Protein AF-A0A183TTW3-F1 (afdb_monomer_lite)

Organism: Schistocephalus solidus (NCBI:txid70667)

Structure (mmCIF, N/CA/C/O backbone):
data_AF-A0A183TTW3-F1
#
_entry.id   AF-A0A183TTW3-F1
#
loop_
_atom_site.group_PDB
_atom_site.id
_atom_site.type_symbol
_atom_site.label_atom_id
_atom_site.label_alt_id
_atom_site.label_comp_id
_atom_site.label_asym_id
_atom_site.label_entity_id
_atom_site.label_seq_id
_atom_site.pdbx_PDB_ins_code
_atom_site.Cartn_x
_atom_site.Cartn_y
_atom_site.Cartn_z
_atom_site.occupancy
_atom_site.B_iso_or_equiv
_atom_site.auth_seq_id
_atom_site.auth_comp_id
_atom_site.auth_asym_id
_atom_site.auth_atom_id
_atom_site.pdbx_PDB_model_num
ATOM 1 N N . LEU A 1 1 ? -7.688 -5.495 -11.534 1.00 53.19 1 LEU A N 1
ATOM 2 C CA . LEU A 1 1 ? -8.800 -6.458 -11.400 1.00 53.19 1 LEU A CA 1
ATOM 3 C C . LEU A 1 1 ? -9.038 -6.577 -9.909 1.00 53.19 1 LEU A C 1
ATOM 5 O O . LEU A 1 1 ? -8.083 -6.854 -9.201 1.00 53.19 1 LEU A O 1
ATOM 9 N N . GLU A 1 2 ? -10.231 -6.225 -9.445 1.00 54.31 2 GLU A N 1
ATOM 10 C CA . GLU A 1 2 ? -10.600 -6.281 -8.029 1.00 54.31 2 GLU A CA 1
ATOM 11 C C . GLU A 1 2 ? -11.229 -7.655 -7.775 1.00 54.31 2 GLU A C 1
ATOM 13 O O . GLU A 1 2 ? -12.288 -7.957 -8.324 1.00 54.31 2 GLU A O 1
ATOM 18 N N . GLU A 1 3 ? -10.547 -8.526 -7.035 1.00 57.31 3 GLU A N 1
ATOM 19 C CA . GLU A 1 3 ? -11.125 -9.795 -6.585 1.00 57.31 3 GLU A CA 1
ATOM 20 C C . GLU A 1 3 ? -11.775 -9.565 -5.218 1.00 57.31 3 GLU A C 1
ATOM 22 O O . GLU A 1 3 ? -11.098 -9.195 -4.259 1.00 57.31 3 GLU A O 1
ATOM 27 N N . VAL A 1 4 ? -13.098 -9.735 -5.144 1.00 54.81 4 VAL A N 1
ATOM 28 C CA . VAL A 1 4 ? -13.889 -9.550 -3.921 1.00 54.81 4 VAL A CA 1
ATOM 29 C C . VAL A 1 4 ? -14.285 -10.924 -3.392 1.00 54.81 4 VAL A C 1
ATOM 31 O O . VAL A 1 4 ? -15.210 -11.558 -3.894 1.00 54.81 4 VAL A O 1
ATOM 34 N N . GLY A 1 5 ? -13.585 -11.387 -2.362 1.00 62.38 5 GLY A N 1
ATOM 35 C CA . GLY A 1 5 ? -13.881 -12.642 -1.677 1.00 62.38 5 GLY A CA 1
ATOM 36 C C . GLY A 1 5 ? -13.011 -12.775 -0.432 1.00 62.38 5 GLY A C 1
ATOM 37 O O . GLY A 1 5 ? -11.800 -12.650 -0.526 1.00 62.38 5 GLY A O 1
ATOM 38 N N . ALA A 1 6 ? -13.628 -13.015 0.731 1.00 67.19 6 ALA A N 1
ATOM 39 C CA . ALA A 1 6 ? -12.996 -13.180 2.056 1.00 67.19 6 ALA A CA 1
ATOM 40 C C . ALA A 1 6 ? -12.696 -11.918 2.906 1.00 67.19 6 ALA A C 1
ATOM 42 O O . ALA A 1 6 ? -11.974 -12.012 3.893 1.00 67.19 6 ALA A O 1
ATOM 43 N N . GLY A 1 7 ? -13.309 -10.762 2.619 1.00 83.56 7 GLY A N 1
ATOM 44 C CA . GLY A 1 7 ? -13.261 -9.589 3.520 1.00 83.56 7 GLY A CA 1
ATOM 45 C C . GLY A 1 7 ? -12.053 -8.663 3.334 1.00 83.56 7 GLY A C 1
ATOM 46 O O . GLY A 1 7 ? -11.913 -7.685 4.068 1.00 83.56 7 GLY A O 1
ATOM 47 N N . TYR A 1 8 ? -11.228 -8.935 2.323 1.00 84.88 8 TYR A N 1
ATOM 48 C CA . TYR A 1 8 ? -10.151 -8.065 1.868 1.00 84.88 8 TYR A CA 1
ATOM 49 C C . TYR A 1 8 ? -10.327 -7.722 0.386 1.00 84.88 8 TYR A C 1
ATOM 51 O O . TYR A 1 8 ? -10.780 -8.559 -0.396 1.00 84.88 8 TYR A O 1
ATOM 59 N N . THR A 1 9 ? -9.906 -6.517 0.009 1.00 87.31 9 THR A N 1
ATOM 60 C CA . THR A 1 9 ? -9.751 -6.067 -1.373 1.00 87.31 9 THR A CA 1
ATOM 61 C C . THR A 1 9 ? -8.267 -6.018 -1.723 1.00 87.31 9 THR A C 1
ATOM 63 O O . THR A 1 9 ? -7.456 -5.439 -0.990 1.00 87.31 9 THR A O 1
ATOM 66 N N . PHE A 1 10 ? -7.912 -6.602 -2.867 1.00 88.00 10 PHE A N 1
ATOM 67 C CA . PHE A 1 10 ? -6.545 -6.615 -3.378 1.00 88.00 10 PHE A CA 1
ATOM 68 C C . PHE A 1 10 ? -6.322 -5.528 -4.429 1.00 88.00 10 PHE A C 1
ATOM 70 O O . PHE A 1 10 ? -7.086 -5.390 -5.384 1.00 88.00 10 PHE A O 1
ATOM 77 N N . PHE A 1 11 ? -5.220 -4.800 -4.277 1.00 87.62 11 PHE A N 1
ATOM 78 C CA . PHE A 1 11 ? -4.705 -3.851 -5.258 1.00 87.62 11 PHE A CA 1
ATOM 79 C C . PHE A 1 11 ? -3.322 -4.306 -5.694 1.00 87.62 11 PHE A C 1
ATOM 81 O O . PHE A 1 11 ? -2.502 -4.643 -4.844 1.00 87.62 11 PHE A O 1
ATOM 88 N N . TRP A 1 12 ? -3.039 -4.282 -6.993 1.00 85.06 12 TRP A N 1
ATOM 89 C CA . TRP A 1 12 ? -1.715 -4.600 -7.520 1.00 85.06 12 TRP A CA 1
ATOM 90 C C . TRP A 1 12 ? -1.292 -3.590 -8.584 1.00 85.06 12 TRP A C 1
ATOM 92 O O . TRP A 1 12 ? -2.121 -3.118 -9.368 1.00 85.06 12 TRP A O 1
ATOM 102 N N . SER A 1 13 ? 0.003 -3.288 -8.645 1.00 79.88 13 SER A N 1
ATOM 103 C CA . SER A 1 13 ? 0.636 -2.726 -9.836 1.00 79.88 13 SER A CA 1
ATOM 104 C C . SER A 1 13 ? 1.604 -3.754 -10.415 1.00 79.88 13 SER A C 1
ATOM 106 O O . SER A 1 13 ? 2.429 -4.343 -9.720 1.00 79.88 13 SER A O 1
ATOM 108 N N . SER A 1 14 ? 1.453 -4.011 -11.710 1.00 69.62 14 SER A N 1
ATOM 109 C CA . SER A 1 14 ? 2.317 -4.897 -12.488 1.00 69.62 14 SER A CA 1
ATOM 110 C C . SER A 1 14 ? 2.402 -4.348 -13.903 1.00 69.62 14 SER A C 1
ATOM 112 O O . SER A 1 14 ? 1.395 -3.871 -14.437 1.00 69.62 14 SER A O 1
ATOM 114 N N . GLN A 1 15 ? 3.570 -4.431 -14.528 1.00 66.75 15 GLN A N 1
ATOM 115 C CA . GLN A 1 15 ? 3.747 -3.961 -15.896 1.00 66.75 15 GLN A CA 1
ATOM 116 C C . GLN A 1 15 ? 2.907 -4.805 -16.885 1.00 66.75 15 GLN A C 1
ATOM 118 O O . GLN A 1 15 ? 2.821 -6.028 -16.739 1.00 66.75 15 GLN A O 1
ATOM 123 N N . PRO A 1 16 ? 2.229 -4.200 -17.880 1.00 59.56 16 PRO A N 1
ATOM 124 C CA . PRO A 1 16 ? 1.416 -4.947 -18.835 1.00 59.56 16 PRO A CA 1
ATOM 125 C C . PRO A 1 16 ? 2.295 -5.751 -19.803 1.00 59.56 16 PRO A C 1
ATOM 127 O O . PRO A 1 16 ? 2.783 -5.186 -20.769 1.00 59.56 16 PRO A O 1
ATOM 130 N N . LYS A 1 17 ? 2.453 -7.059 -19.533 1.00 55.72 17 LYS A N 1
ATOM 131 C CA . LYS A 1 17 ? 2.768 -8.238 -20.391 1.00 55.72 17 LYS A CA 1
ATOM 132 C C . LYS A 1 17 ? 3.809 -8.176 -21.536 1.00 55.72 17 LYS A C 1
ATOM 134 O O . LYS A 1 17 ? 4.170 -9.244 -22.021 1.00 55.72 17 LYS A O 1
ATOM 139 N N . ALA A 1 18 ? 4.274 -7.016 -21.992 1.00 54.56 18 ALA A N 1
ATOM 140 C CA . ALA A 1 18 ? 5.222 -6.856 -23.096 1.00 54.56 18 ALA A CA 1
ATOM 141 C C . ALA A 1 18 ? 6.690 -6.919 -22.635 1.00 54.56 18 ALA A C 1
ATOM 143 O O . ALA A 1 18 ? 7.556 -7.317 -23.406 1.00 54.56 18 ALA A O 1
ATOM 144 N N . GLU A 1 19 ? 6.955 -6.604 -21.368 1.00 54.97 19 GLU A N 1
ATOM 145 C CA . GLU A 1 19 ? 8.235 -6.809 -20.686 1.00 54.97 19 GLU A CA 1
ATOM 146 C C . GLU A 1 19 ? 8.015 -7.804 -19.541 1.00 54.97 19 GLU A C 1
ATOM 148 O O . GLU A 1 19 ? 6.925 -7.862 -18.967 1.00 54.97 19 GLU A O 1
ATOM 153 N N . ARG A 1 20 ? 9.014 -8.648 -19.250 1.00 55.41 20 ARG A N 1
ATOM 154 C CA . ARG A 1 20 ? 8.954 -9.626 -18.154 1.00 55.41 20 ARG A CA 1
ATOM 155 C C . ARG A 1 20 ? 8.478 -8.931 -16.871 1.00 55.41 20 ARG A C 1
ATOM 157 O O . ARG A 1 20 ? 9.033 -7.903 -16.495 1.00 55.41 20 ARG A O 1
ATOM 164 N N . CYS A 1 21 ? 7.466 -9.489 -16.198 1.00 58.91 21 CYS A N 1
ATOM 165 C CA . CYS A 1 21 ? 7.011 -9.022 -14.884 1.00 58.91 21 CYS A CA 1
ATOM 166 C C . CYS A 1 21 ? 8.048 -9.387 -13.809 1.00 58.91 21 CYS A C 1
ATOM 168 O O . CYS A 1 21 ? 7.783 -10.216 -12.942 1.00 58.91 21 CYS A O 1
ATOM 170 N N . ASP A 1 22 ? 9.238 -8.799 -13.889 1.00 60.88 22 ASP A N 1
ATOM 171 C CA . ASP A 1 22 ? 10.329 -9.041 -12.943 1.00 60.88 22 ASP A CA 1
ATOM 172 C C . ASP A 1 22 ? 10.096 -8.306 -11.608 1.00 60.88 22 ASP A C 1
ATOM 174 O O . ASP A 1 22 ? 10.819 -8.531 -10.637 1.00 60.88 22 ASP A O 1
ATOM 178 N N . ALA A 1 23 ? 9.073 -7.445 -11.533 1.00 66.75 23 ALA A N 1
ATOM 179 C CA . ALA A 1 23 ? 8.620 -6.828 -10.298 1.00 66.75 23 ALA A CA 1
ATOM 180 C C . ALA A 1 23 ? 7.112 -6.534 -10.294 1.00 66.75 23 ALA A C 1
ATOM 182 O O . ALA A 1 23 ? 6.496 -6.248 -11.323 1.00 66.75 23 ALA A O 1
ATOM 183 N N . GLY A 1 24 ? 6.529 -6.612 -9.101 1.00 82.69 24 GLY A N 1
ATOM 184 C CA . GLY A 1 24 ? 5.150 -6.241 -8.829 1.00 82.69 24 GLY A CA 1
ATOM 185 C C . GLY A 1 24 ? 4.978 -5.969 -7.343 1.00 82.69 24 GLY A C 1
ATOM 186 O O . GLY A 1 24 ? 5.610 -6.618 -6.506 1.00 82.69 24 GLY A O 1
ATOM 187 N N . VAL A 1 25 ? 4.128 -5.005 -7.014 1.00 87.81 25 VAL A N 1
ATOM 188 C CA . VAL A 1 25 ? 3.774 -4.672 -5.631 1.00 87.81 25 VAL A CA 1
ATOM 189 C C . VAL A 1 25 ? 2.265 -4.700 -5.462 1.00 87.81 25 VAL A C 1
ATOM 191 O O . VAL A 1 25 ? 1.506 -4.430 -6.396 1.00 87.81 25 VAL A O 1
ATOM 194 N N . ALA A 1 26 ? 1.823 -5.053 -4.259 1.00 90.38 26 ALA A N 1
ATOM 195 C CA . ALA A 1 26 ? 0.410 -5.184 -3.953 1.00 90.38 26 ALA A CA 1
ATOM 196 C C . ALA A 1 26 ? 0.083 -4.736 -2.527 1.00 90.38 26 ALA A C 1
ATOM 198 O O . ALA A 1 26 ? 0.947 -4.716 -1.645 1.00 90.38 26 ALA A O 1
ATOM 199 N N . PHE A 1 27 ? -1.192 -4.413 -2.320 1.00 91.25 27 PHE A N 1
ATOM 200 C CA . PHE A 1 27 ? -1.823 -4.260 -1.017 1.00 91.25 27 PHE A CA 1
ATOM 201 C C . PHE A 1 27 ? -2.995 -5.232 -0.893 1.00 91.25 27 PHE A C 1
ATOM 203 O O . PHE A 1 27 ? -3.780 -5.388 -1.827 1.00 91.25 27 PHE A O 1
ATOM 210 N N . ALA A 1 28 ? -3.139 -5.823 0.290 1.00 90.94 28 ALA A N 1
ATOM 211 C CA . ALA A 1 28 ? -4.359 -6.485 0.730 1.00 90.94 28 ALA A CA 1
ATOM 212 C C . ALA A 1 28 ? -4.962 -5.635 1.851 1.00 90.94 28 ALA A C 1
ATOM 214 O O . ALA A 1 28 ? -4.316 -5.427 2.880 1.00 90.94 28 ALA A O 1
ATOM 215 N N . ILE A 1 29 ? -6.161 -5.095 1.640 1.00 89.06 29 ILE A N 1
ATOM 216 C CA . ILE A 1 29 ? -6.783 -4.146 2.571 1.00 89.06 29 ILE A CA 1
ATOM 217 C C . ILE A 1 29 ? -8.114 -4.706 3.037 1.00 89.06 29 ILE A C 1
ATOM 219 O O . ILE A 1 29 ? -8.934 -5.098 2.218 1.00 89.06 29 ILE A O 1
ATOM 223 N N . TRP A 1 30 ? -8.331 -4.736 4.351 1.00 88.75 30 TRP A N 1
ATOM 224 C CA . TRP A 1 30 ? -9.600 -5.180 4.926 1.00 88.75 30 TRP A CA 1
ATOM 225 C C . TRP A 1 30 ? -10.725 -4.217 4.512 1.00 88.75 30 TRP A C 1
ATOM 227 O O . TRP A 1 30 ? -10.568 -2.999 4.611 1.00 88.75 30 TRP A O 1
ATOM 237 N N . ASN A 1 31 ? -11.874 -4.746 4.094 1.00 85.69 31 ASN A N 1
ATOM 238 C CA . ASN A 1 31 ? -12.995 -3.967 3.545 1.00 85.69 31 ASN A CA 1
ATOM 239 C C . ASN A 1 31 ? -13.546 -2.883 4.500 1.00 85.69 31 ASN A C 1
ATOM 241 O O . ASN A 1 31 ? -13.815 -1.759 4.084 1.00 85.69 31 ASN A O 1
ATOM 245 N N . ASP A 1 32 ? -13.639 -3.177 5.792 1.00 85.06 32 ASP A N 1
ATOM 246 C CA . ASP A 1 32 ? -13.964 -2.223 6.859 1.00 85.06 32 ASP A CA 1
ATOM 247 C C . ASP A 1 32 ? -12.997 -1.027 6.914 1.00 85.06 32 ASP A C 1
ATOM 249 O O . ASP A 1 32 ? -13.410 0.086 7.222 1.00 85.06 32 ASP A O 1
ATOM 253 N N . ILE A 1 33 ? -11.715 -1.214 6.574 1.00 85.06 33 ILE A N 1
ATOM 254 C CA . ILE A 1 33 ? -10.747 -0.109 6.466 1.00 85.06 33 ILE A CA 1
ATOM 255 C C . ILE A 1 33 ? -10.928 0.621 5.133 1.00 85.06 33 ILE A C 1
ATOM 257 O O . ILE A 1 33 ? -10.837 1.848 5.097 1.00 85.06 33 ILE A O 1
ATOM 261 N N . MET A 1 34 ? -11.217 -0.107 4.049 1.00 84.44 34 MET A N 1
ATOM 262 C CA . MET A 1 34 ? -11.410 0.462 2.709 1.00 84.44 34 MET A CA 1
ATOM 263 C C . MET A 1 34 ? -12.457 1.578 2.683 1.00 84.44 34 MET A C 1
ATOM 265 O O . MET A 1 34 ? -12.214 2.616 2.073 1.00 84.44 34 MET A O 1
ATOM 269 N N . GLY A 1 35 ? -13.582 1.408 3.386 1.00 83.69 35 GLY A N 1
ATOM 270 C CA . GLY A 1 35 ? -14.646 2.420 3.467 1.00 83.69 35 GLY A CA 1
ATOM 271 C C . GLY A 1 35 ? -14.247 3.715 4.187 1.00 83.69 35 GLY A C 1
ATOM 272 O O . GLY A 1 35 ? -14.958 4.716 4.106 1.00 83.69 35 GLY A O 1
ATOM 273 N N . HIS A 1 36 ? -13.110 3.715 4.883 1.00 84.38 36 HIS A N 1
ATOM 274 C CA . HIS A 1 36 ? -12.575 4.865 5.607 1.00 84.38 36 HIS A CA 1
ATOM 275 C C . HIS A 1 36 ? -11.375 5.514 4.909 1.00 84.38 36 HIS A C 1
ATOM 277 O O . HIS A 1 36 ? -10.866 6.528 5.391 1.00 84.38 36 HIS A O 1
ATOM 283 N N . LEU A 1 37 ? -10.910 4.961 3.786 1.00 85.81 37 LEU A N 1
ATOM 284 C CA . LEU A 1 37 ? -9.797 5.532 3.039 1.00 85.81 37 LEU A CA 1
ATOM 285 C C . LEU A 1 37 ? -10.248 6.745 2.208 1.00 85.81 37 LEU A C 1
ATOM 287 O O . LEU A 1 37 ? -11.238 6.662 1.485 1.00 85.81 37 LEU A O 1
ATOM 291 N N . PRO A 1 38 ? -9.502 7.867 2.236 1.00 84.00 38 PRO A N 1
ATOM 292 C CA . PRO A 1 38 ? -9.807 9.050 1.437 1.00 84.00 38 PRO A CA 1
ATOM 293 C C . PRO A 1 38 ? -9.567 8.816 -0.059 1.00 84.00 38 PRO A C 1
ATOM 295 O O . PRO A 1 38 ? -10.120 9.531 -0.889 1.00 84.00 38 PRO A O 1
ATOM 298 N N . CYS A 1 39 ? -8.718 7.845 -0.410 1.00 85.31 39 CYS A N 1
ATOM 299 C CA . CYS A 1 39 ? -8.457 7.421 -1.777 1.00 85.31 39 CYS A CA 1
ATOM 300 C C . CYS A 1 39 ? -7.986 5.960 -1.806 1.00 85.31 39 CYS A C 1
ATOM 302 O O . CYS A 1 39 ? -7.405 5.462 -0.840 1.00 85.31 39 CYS A O 1
ATOM 304 N N . MET A 1 40 ? -8.203 5.287 -2.9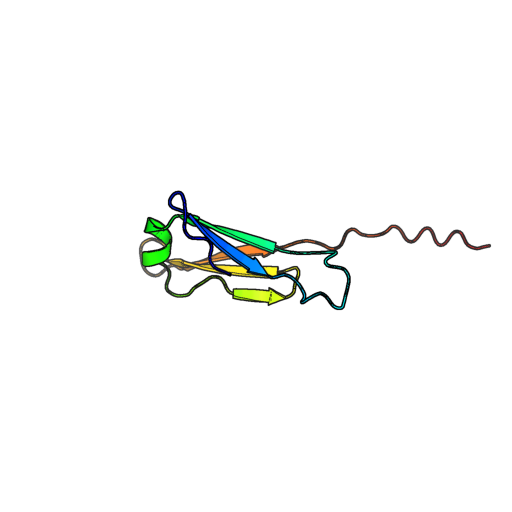35 1.00 87.62 40 MET A N 1
ATOM 305 C CA . MET A 1 40 ? -7.668 3.944 -3.179 1.00 87.62 40 MET A CA 1
ATOM 306 C C . MET A 1 40 ? -6.128 3.954 -3.247 1.00 87.62 40 MET A C 1
ATOM 308 O O . MET A 1 40 ? -5.538 5.000 -3.542 1.00 87.62 40 MET A O 1
ATOM 312 N N . PRO A 1 41 ? -5.461 2.805 -3.012 1.00 89.88 41 PRO A N 1
ATOM 313 C CA . PRO A 1 41 ? -4.034 2.661 -3.274 1.00 89.88 41 PRO A CA 1
ATOM 314 C C . PRO A 1 41 ? -3.665 3.053 -4.703 1.00 89.88 41 PRO A C 1
ATOM 316 O O . PRO A 1 41 ? -4.326 2.650 -5.660 1.00 89.88 41 PRO A O 1
ATOM 319 N N . GLN A 1 42 ? -2.569 3.793 -4.849 1.00 90.38 42 GLN A N 1
ATOM 320 C CA . GLN A 1 42 ? -2.079 4.268 -6.136 1.00 90.38 42 GLN A CA 1
ATOM 321 C C . GLN A 1 42 ? -0.737 3.618 -6.469 1.00 90.38 42 GLN A C 1
ATOM 323 O O . GLN A 1 42 ? 0.242 3.774 -5.731 1.00 90.38 42 GLN A O 1
ATOM 328 N N . GLY A 1 43 ? -0.688 2.916 -7.603 1.00 89.62 43 GLY A N 1
ATOM 329 C CA . GLY A 1 43 ? 0.561 2.471 -8.219 1.00 89.62 43 GLY A CA 1
ATOM 330 C C . GLY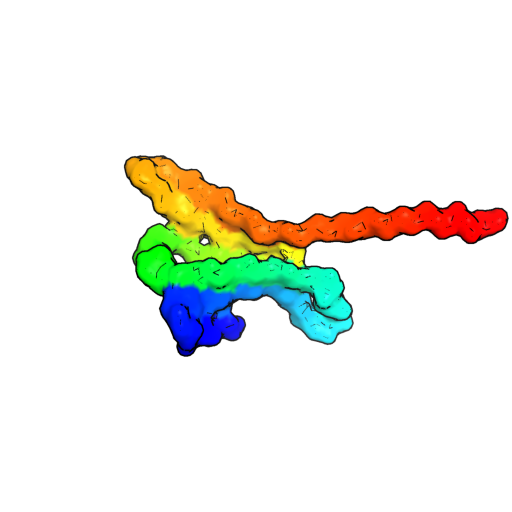 A 1 43 ? 1.312 3.672 -8.785 1.00 89.62 43 GLY A C 1
ATOM 331 O O . GLY A 1 43 ? 0.774 4.390 -9.624 1.00 89.62 43 GLY A O 1
ATOM 332 N N . ILE A 1 44 ? 2.532 3.904 -8.305 1.00 88.50 44 ILE A N 1
ATOM 333 C CA . ILE A 1 44 ? 3.426 4.956 -8.805 1.00 88.50 44 ILE A CA 1
ATOM 334 C C . ILE A 1 44 ? 4.255 4.398 -9.969 1.00 88.50 44 ILE A C 1
ATOM 336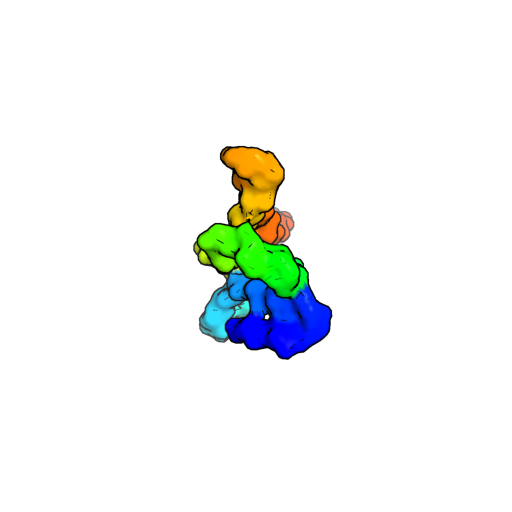 O O . ILE A 1 44 ? 4.398 5.055 -10.995 1.00 88.50 44 ILE A O 1
ATOM 340 N N . ASN A 1 45 ? 4.759 3.169 -9.828 1.00 85.19 45 ASN A N 1
ATOM 341 C CA . ASN A 1 45 ? 5.355 2.375 -10.904 1.00 85.19 45 ASN A CA 1
ATOM 342 C C . ASN A 1 45 ? 5.132 0.866 -10.645 1.00 85.19 45 ASN A C 1
ATOM 344 O O . ASN A 1 45 ? 4.363 0.479 -9.759 1.00 85.19 45 ASN A O 1
ATOM 348 N N . ASP A 1 46 ? 5.779 0.004 -11.428 1.00 83.94 46 ASP A N 1
ATOM 349 C CA . ASP A 1 46 ? 5.758 -1.460 -11.288 1.00 83.94 46 ASP A CA 1
ATOM 350 C C . ASP A 1 46 ? 6.335 -1.958 -9.945 1.00 83.94 46 ASP A C 1
ATOM 352 O O . ASP A 1 46 ? 6.008 -3.053 -9.496 1.00 83.94 46 ASP A O 1
ATOM 356 N N . ARG A 1 47 ? 7.149 -1.139 -9.269 1.00 86.00 47 ARG A N 1
ATOM 357 C CA . ARG A 1 47 ? 7.871 -1.466 -8.025 1.00 86.00 47 ARG A CA 1
ATOM 358 C C . ARG A 1 47 ? 7.430 -0.673 -6.809 1.00 86.00 47 ARG A C 1
ATOM 360 O O . ARG A 1 47 ? 7.979 -0.893 -5.735 1.00 86.00 47 ARG A O 1
ATOM 367 N N . LEU A 1 48 ? 6.517 0.278 -6.958 1.00 89.44 48 LEU A N 1
ATOM 368 C CA . LEU A 1 48 ? 6.187 1.245 -5.923 1.00 89.44 48 LEU A CA 1
ATOM 369 C C . LEU A 1 48 ? 4.698 1.561 -5.951 1.00 89.44 48 LEU A C 1
ATOM 371 O O . LEU A 1 48 ? 4.166 2.058 -6.945 1.00 89.44 48 LEU A O 1
ATOM 375 N N . MET A 1 49 ? 4.044 1.337 -4.818 1.00 93.00 49 MET A N 1
ATOM 376 C CA . MET A 1 49 ? 2.642 1.648 -4.588 1.00 93.00 49 MET A CA 1
ATOM 377 C C . MET A 1 49 ? 2.496 2.359 -3.247 1.00 93.00 49 MET A C 1
ATOM 379 O O . MET A 1 49 ? 3.194 2.040 -2.285 1.00 93.00 49 MET A O 1
ATOM 383 N N . SER A 1 50 ? 1.583 3.324 -3.169 1.00 93.00 50 SER A N 1
ATOM 384 C CA . SER A 1 50 ? 1.318 4.064 -1.935 1.00 93.00 50 SER A CA 1
ATOM 385 C C . SER A 1 50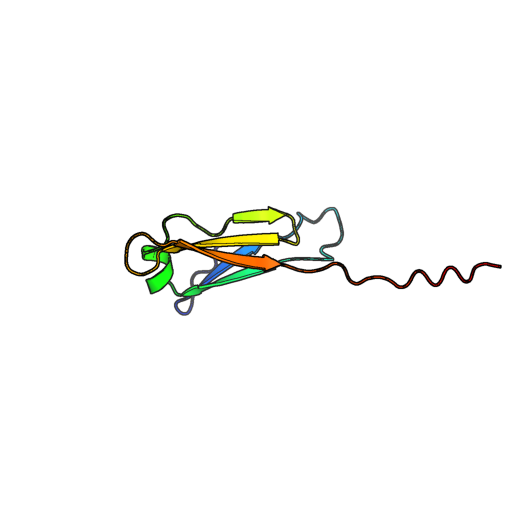 ? -0.159 4.052 -1.560 1.00 93.00 50 SER A C 1
ATOM 387 O O . SER A 1 50 ? -1.036 3.964 -2.419 1.00 93.00 50 SER A O 1
ATOM 389 N N . LEU A 1 51 ? -0.420 4.148 -0.260 1.00 91.88 51 LEU A N 1
ATOM 390 C CA . LEU A 1 51 ? -1.746 4.223 0.337 1.00 91.88 51 LEU A CA 1
ATOM 391 C C . LEU A 1 51 ? -1.752 5.312 1.414 1.00 91.88 51 LEU A C 1
ATOM 393 O O . LEU A 1 51 ? -0.865 5.343 2.267 1.00 91.88 51 LEU A O 1
ATOM 397 N N . ARG A 1 52 ? -2.767 6.183 1.411 1.00 91.56 52 ARG A N 1
ATOM 398 C CA . ARG A 1 52 ? -2.973 7.192 2.460 1.00 91.56 52 ARG A CA 1
ATOM 399 C C . ARG A 1 52 ? -4.050 6.724 3.428 1.00 91.56 52 ARG A C 1
ATOM 401 O O . ARG A 1 52 ? -5.204 6.588 3.039 1.00 91.56 52 ARG A O 1
ATOM 408 N N . LEU A 1 53 ? -3.671 6.523 4.684 1.00 89.38 53 LEU A N 1
ATOM 409 C CA . LEU A 1 53 ? -4.550 6.073 5.756 1.00 89.38 53 LEU A CA 1
ATOM 410 C C . LEU A 1 53 ? -4.805 7.235 6.732 1.00 89.38 53 LEU A C 1
ATOM 412 O O . LEU A 1 53 ? -3.852 7.740 7.335 1.00 89.38 53 LEU A O 1
ATOM 416 N N . PRO A 1 54 ? -6.057 7.681 6.913 1.00 88.44 54 PRO A N 1
ATOM 417 C CA . PRO A 1 54 ? -6.383 8.664 7.930 1.00 88.44 54 PRO A CA 1
ATOM 418 C C . PRO A 1 54 ? -6.221 8.027 9.310 1.00 88.44 54 PRO A C 1
ATOM 420 O O . PRO A 1 54 ? -6.656 6.902 9.557 1.00 88.44 54 PRO A O 1
ATOM 423 N N . LEU A 1 55 ? -5.566 8.752 10.210 1.00 86.44 55 LEU A N 1
ATOM 424 C CA . LEU A 1 55 ? -5.386 8.363 11.603 1.00 86.44 55 LEU A CA 1
ATOM 425 C C . LEU A 1 55 ? -6.313 9.190 12.499 1.00 86.44 55 LEU A C 1
ATOM 427 O O . LEU A 1 55 ? -7.030 10.078 12.043 1.00 86.44 55 LEU A O 1
ATOM 431 N N . ARG A 1 56 ? -6.299 8.913 13.807 1.00 87.38 56 ARG A N 1
ATOM 432 C CA . ARG A 1 56 ? -7.049 9.722 14.776 1.00 87.38 56 ARG A CA 1
ATOM 433 C C . ARG A 1 56 ? -6.602 11.192 14.724 1.00 87.38 56 ARG A C 1
ATOM 435 O O . ARG A 1 56 ? -5.407 11.495 14.729 1.00 87.38 56 ARG A O 1
ATOM 442 N N . GLY A 1 57 ? -7.577 12.101 14.739 1.00 87.44 57 GLY A N 1
ATOM 443 C CA . GLY A 1 57 ? -7.351 13.544 14.617 1.00 87.44 57 GLY A CA 1
ATOM 444 C C . GLY A 1 57 ? -7.168 13.984 13.161 1.00 87.44 57 GLY A C 1
ATOM 445 O O . GLY A 1 57 ? -7.750 13.396 12.260 1.00 87.44 57 GLY A O 1
ATOM 446 N N . ASN A 1 58 ? -6.361 15.023 12.933 1.00 87.81 58 ASN A N 1
ATOM 447 C CA . ASN A 1 58 ? -6.073 15.562 11.595 1.00 87.81 58 ASN A CA 1
ATOM 448 C C . ASN A 1 58 ? -4.748 15.022 11.014 1.00 87.81 58 ASN A C 1
ATOM 450 O O . ASN A 1 58 ? -4.017 15.740 10.335 1.00 87.81 58 ASN A O 1
ATOM 454 N N . HIS A 1 59 ? -4.397 13.776 11.344 1.00 89.25 59 HIS A N 1
ATOM 455 C CA . HIS A 1 59 ? -3.158 13.140 10.899 1.00 89.25 59 HIS A CA 1
ATOM 456 C C . HIS A 1 59 ? -3.437 12.107 9.813 1.00 89.25 59 HIS A C 1
ATOM 458 O O . HIS A 1 59 ? -4.447 11.405 9.839 1.00 89.25 59 HIS A O 1
ATOM 464 N N . ILE A 1 60 ? -2.505 11.985 8.874 1.00 90.12 60 ILE A N 1
ATOM 465 C CA . ILE A 1 60 ? -2.570 11.017 7.783 1.00 90.12 60 ILE A CA 1
ATOM 466 C C . ILE A 1 60 ? -1.239 10.272 7.749 1.00 90.12 60 ILE A C 1
ATOM 468 O O . ILE A 1 60 ? -0.183 10.902 7.729 1.00 90.12 60 ILE A O 1
ATOM 472 N N . ALA A 1 61 ? -1.296 8.944 7.729 1.00 91.81 61 ALA A N 1
ATOM 473 C CA . ALA A 1 61 ? -0.148 8.094 7.453 1.00 91.81 61 ALA A CA 1
ATOM 474 C C . ALA A 1 61 ? -0.090 7.743 5.965 1.00 91.81 61 ALA A C 1
ATOM 476 O O . ALA A 1 61 ? -1.120 7.520 5.328 1.00 91.81 61 ALA A O 1
ATOM 477 N N . THR A 1 62 ? 1.122 7.641 5.429 1.00 93.44 62 THR A N 1
ATOM 478 C CA . THR A 1 62 ? 1.366 7.092 4.093 1.00 93.44 62 THR A CA 1
ATOM 479 C C . THR A 1 62 ? 2.069 5.751 4.249 1.00 93.44 62 THR A C 1
ATOM 481 O O . THR A 1 62 ? 3.161 5.692 4.808 1.00 93.44 62 THR A O 1
ATOM 484 N N . ILE A 1 63 ? 1.445 4.681 3.763 1.00 92.88 63 ILE A N 1
ATOM 485 C CA . ILE A 1 63 ? 2.026 3.338 3.702 1.00 92.88 63 ILE A CA 1
ATOM 486 C C . ILE A 1 63 ? 2.569 3.131 2.291 1.00 92.88 63 ILE A C 1
ATOM 488 O O . ILE A 1 63 ? 1.875 3.406 1.311 1.00 92.88 63 ILE A O 1
ATOM 492 N N . ILE A 1 64 ? 3.808 2.653 2.189 1.00 93.62 64 ILE A N 1
ATOM 493 C CA . ILE A 1 64 ? 4.492 2.411 0.919 1.00 93.62 64 ILE A CA 1
ATOM 494 C C . ILE A 1 64 ? 4.783 0.915 0.800 1.00 93.62 64 ILE A C 1
ATOM 496 O O . ILE A 1 64 ? 5.417 0.337 1.679 1.00 93.62 64 ILE A O 1
ATOM 500 N N . SER A 1 65 ? 4.326 0.308 -0.294 1.00 90.88 65 SER A N 1
ATOM 501 C CA . SER A 1 65 ? 4.726 -1.032 -0.725 1.00 90.88 65 SER A CA 1
ATOM 502 C C . SER A 1 65 ? 5.750 -0.862 -1.839 1.00 90.88 65 SER A C 1
ATOM 504 O O . SER A 1 65 ? 5.456 -0.232 -2.859 1.00 90.88 65 SER A O 1
ATOM 506 N N . ALA A 1 66 ? 6.971 -1.340 -1.610 1.00 91.50 66 ALA A N 1
ATOM 507 C CA . ALA A 1 66 ? 8.090 -1.133 -2.515 1.00 91.50 66 ALA A CA 1
ATOM 508 C C . ALA A 1 66 ? 8.895 -2.417 -2.710 1.00 91.50 66 ALA A C 1
ATOM 510 O O . ALA A 1 66 ? 9.176 -3.131 -1.747 1.00 91.50 66 ALA A O 1
ATOM 511 N N . TYR A 1 67 ? 9.317 -2.662 -3.946 1.00 86.06 67 TYR A N 1
ATOM 512 C CA . TYR A 1 67 ? 10.285 -3.694 -4.287 1.00 86.06 67 TYR A CA 1
ATOM 513 C C . TYR A 1 67 ? 11.598 -3.041 -4.714 1.00 86.06 67 TYR A C 1
ATOM 515 O O . TYR A 1 67 ? 11.673 -2.346 -5.731 1.00 86.06 67 TYR A O 1
ATOM 523 N N . ALA A 1 68 ? 12.647 -3.248 -3.921 1.00 83.50 68 ALA A N 1
ATOM 524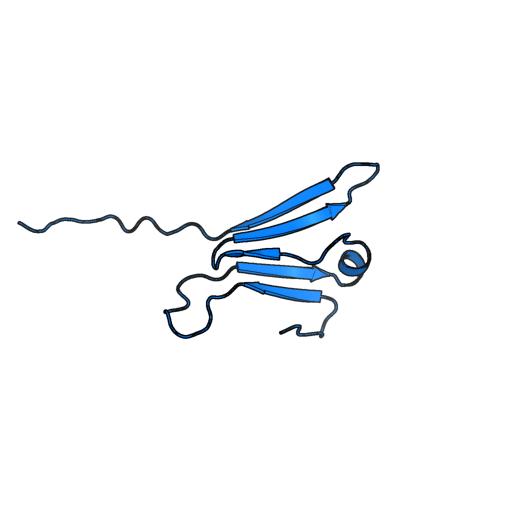 C CA . ALA A 1 68 ? 13.972 -2.765 -4.273 1.00 83.50 68 ALA A CA 1
ATOM 525 C C . ALA A 1 68 ? 14.551 -3.632 -5.404 1.00 83.50 68 ALA A C 1
ATOM 527 O O . ALA A 1 68 ? 14.432 -4.858 -5.350 1.00 83.50 68 ALA A O 1
ATOM 528 N N . PRO A 1 69 ? 15.206 -3.037 -6.416 1.00 75.12 69 PRO A N 1
ATOM 529 C CA . PRO A 1 69 ? 16.030 -3.810 -7.330 1.00 75.12 69 PRO A CA 1
ATOM 530 C C . PRO A 1 69 ? 17.053 -4.608 -6.519 1.00 75.12 69 PRO A C 1
ATOM 532 O O . PRO A 1 69 ? 17.764 -4.036 -5.691 1.00 75.12 69 PRO A O 1
ATOM 535 N N . ILE A 1 70 ? 17.149 -5.914 -6.768 1.00 76.88 70 ILE A N 1
ATOM 536 C CA . ILE A 1 70 ? 18.330 -6.662 -6.343 1.00 76.88 70 ILE A CA 1
ATOM 537 C C . ILE A 1 70 ? 19.525 -6.005 -7.033 1.00 76.88 70 ILE A C 1
ATOM 539 O O . ILE A 1 70 ? 19.518 -5.828 -8.253 1.00 76.88 70 ILE A O 1
ATOM 543 N N . MET A 1 71 ? 20.534 -5.606 -6.255 1.00 73.12 71 MET A N 1
ATOM 544 C CA . MET A 1 71 ? 21.838 -5.299 -6.828 1.00 73.12 71 MET A CA 1
ATOM 545 C C . MET A 1 71 ? 22.345 -6.607 -7.422 1.00 73.12 71 MET A C 1
ATOM 547 O O . MET A 1 71 ? 22.838 -7.471 -6.702 1.00 73.12 71 MET A O 1
ATOM 551 N N . SER A 1 72 ? 22.195 -6.779 -8.731 1.00 59.47 72 SER A N 1
ATOM 552 C CA . SER A 1 72 ? 23.044 -7.707 -9.456 1.00 59.47 72 SER A CA 1
ATOM 553 C C . SER A 1 72 ? 24.466 -7.225 -9.203 1.00 59.47 72 SER A C 1
ATOM 555 O O . SER A 1 72 ? 24.825 -6.137 -9.664 1.00 59.47 72 SER A O 1
ATOM 557 N N . SER A 1 73 ? 25.246 -7.971 -8.413 1.00 55.69 73 SER A N 1
ATOM 558 C CA . SER A 1 73 ? 26.690 -7.793 -8.421 1.00 55.69 73 SER A CA 1
ATOM 559 C C . SER A 1 73 ? 27.088 -7.916 -9.881 1.00 55.69 73 SER A C 1
ATOM 561 O O . SER A 1 73 ? 26.922 -8.963 -10.506 1.00 55.69 73 SER A O 1
ATOM 563 N N . SER A 1 74 ? 27.502 -6.800 -10.467 1.00 60.00 74 SER A N 1
ATOM 564 C CA . SER A 1 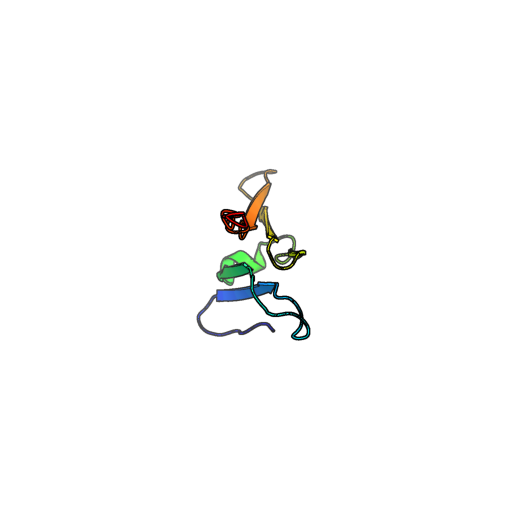74 ? 28.219 -6.851 -11.721 1.00 60.00 74 SER A CA 1
ATOM 565 C C . SER A 1 74 ? 29.544 -7.516 -11.381 1.00 60.00 74 SER A C 1
ATOM 567 O O . SER A 1 74 ? 30.522 -6.820 -11.119 1.00 60.00 74 SER A O 1
ATOM 569 N N . ASP A 1 75 ? 29.582 -8.848 -11.371 1.00 60.12 75 ASP A N 1
ATOM 570 C CA . ASP A 1 75 ? 30.818 -9.559 -11.665 1.00 60.12 75 ASP A CA 1
ATOM 571 C C . ASP A 1 75 ? 31.116 -9.260 -13.132 1.00 60.12 75 ASP A C 1
ATOM 573 O O . ASP A 1 75 ? 30.859 -10.041 -14.045 1.00 60.12 75 ASP A O 1
ATOM 577 N N . ALA A 1 76 ? 31.642 -8.056 -13.355 1.00 50.94 76 ALA A N 1
ATOM 578 C CA . ALA A 1 76 ? 32.443 -7.739 -14.514 1.00 50.94 76 ALA A CA 1
ATOM 579 C C . ALA A 1 76 ? 33.790 -8.444 -14.310 1.00 50.94 76 ALA A C 1
ATOM 581 O O . ALA A 1 76 ? 34.817 -7.816 -14.085 1.00 50.94 76 ALA A O 1
ATOM 582 N N . ALA A 1 77 ? 33.750 -9.774 -14.325 1.00 51.81 77 ALA A N 1
ATOM 583 C CA . ALA A 1 77 ? 34.893 -10.620 -14.592 1.00 51.81 77 ALA A CA 1
ATOM 584 C C . ALA A 1 77 ? 34.839 -10.951 -16.084 1.00 51.81 77 ALA A C 1
ATOM 586 O O . ALA A 1 77 ? 34.518 -12.066 -16.474 1.00 51.81 77 ALA A O 1
ATOM 587 N N . ASN A 1 78 ? 35.084 -9.937 -16.911 1.00 53.94 78 ASN A N 1
ATOM 588 C CA . ASN A 1 78 ? 35.501 -10.150 -18.286 1.00 53.94 78 ASN A CA 1
ATOM 589 C C . ASN A 1 78 ? 36.905 -9.547 -18.399 1.00 53.94 78 ASN A C 1
ATOM 591 O O . ASN A 1 78 ? 37.117 -8.411 -17.974 1.00 53.94 78 ASN A O 1
ATOM 595 N N . GLU A 1 79 ? 37.811 -10.398 -18.873 1.00 39.97 79 GLU A N 1
ATOM 596 C CA . GLU A 1 79 ? 39.274 -10.293 -18.979 1.00 39.97 79 GLU A CA 1
ATOM 597 C C . GLU A 1 79 ? 39.827 -8.997 -19.591 1.00 39.97 79 GLU A C 1
ATOM 599 O O . GLU A 1 79 ? 39.165 -8.402 -20.474 1.00 39.97 79 GLU A O 1
#

Radius of gyration: 16.9 Å; chains: 1; bounding box: 54×29×38 Å

pLDDT: mean 78.23, std 14.45, range [39.97, 93.62]

Foldseek 3Di:
DWDDDDQWTKDKAFDPDPDPRPAMWMDTGGVVQVVQFPDDWDDPHRFKIWGWGDDPDRDIDIDMTGDDDDPPPPPPPDD

Sequence (79 aa):
LEEVGAGYTFFWSSQPKAERCDAGVAFAIWNDIMGHLPCMPQGINDRLMSLRLPLRGNHIATIISAYAPIMSSSDAANE

Secondary structure (DSSP, 8-state):
---B-SSEEEEEEE--SSS----EEEEEEEHHHHTT-SS--EEEETTEEEEEEE-SSS-EEEEEEE-PPP---------